Protein AF-A0A250JZS6-F1 (afdb_monomer_lite)

Radius of gyration: 12.66 Å; chains: 1; bounding box: 34×27×30 Å

Organism: NCBI:txid1189310

pLDDT: mean 78.35, std 16.52, range [39.91, 93.19]

Sequence (53 aa):
MGRPRRDVDLQAVAELRAMGRSWREIAQALHVPRRTLTRAWALEHNPDPVQAA

InterPro domains:
  IPR009057 Homedomain-like superfamily [SSF46689] (3-41)

Secondary structure (DSSP, 8-state):
---------HHHHHHHHHTT--HHHHHHHTT--HHHHHHHHHHHH----TT--

Structure (mmCIF, N/CA/C/O backbone):
data_AF-A0A250JZS6-F1
#
_entry.id   AF-A0A250JZS6-F1
#
loop_
_atom_site.group_PDB
_atom_site.id
_atom_site.type_symbol
_atom_site.label_atom_id
_atom_site.label_alt_id
_atom_site.label_comp_id
_atom_site.label_asym_id
_atom_site.label_entity_id
_atom_site.label_seq_id
_atom_site.pdbx_PDB_ins_code
_atom_site.Cartn_x
_atom_site.Cartn_y
_atom_site.Cartn_z
_atom_site.occupancy
_atom_site.B_iso_or_equiv
_atom_site.auth_seq_id
_atom_site.auth_comp_id
_atom_site.auth_asym_id
_atom_site.auth_atom_id
_atom_site.pdbx_PDB_model_num
ATOM 1 N N . MET A 1 1 ? 14.150 -2.074 -22.498 1.00 45.62 1 MET A N 1
ATOM 2 C CA . MET A 1 1 ? 12.685 -2.263 -22.424 1.00 45.62 1 MET A CA 1
ATOM 3 C C . MET A 1 1 ? 12.384 -3.263 -21.309 1.00 45.62 1 MET A C 1
ATOM 5 O O . MET A 1 1 ? 12.484 -4.464 -21.523 1.00 45.62 1 MET A O 1
ATOM 9 N N . GLY A 1 2 ? 12.185 -2.780 -20.079 1.00 46.91 2 GLY A N 1
ATOM 10 C CA . GLY A 1 2 ? 12.014 -3.632 -18.895 1.00 46.91 2 GLY A CA 1
ATOM 11 C C . GLY A 1 2 ? 10.654 -4.336 -18.887 1.00 46.91 2 GLY A C 1
ATOM 12 O O . GLY A 1 2 ? 9.643 -3.708 -19.173 1.00 46.91 2 GLY A O 1
ATOM 13 N N . ARG A 1 3 ? 10.664 -5.641 -18.582 1.00 46.41 3 ARG A N 1
ATOM 14 C CA . ARG A 1 3 ? 9.519 -6.567 -18.486 1.00 46.41 3 ARG A CA 1
ATOM 15 C C . ARG A 1 3 ? 8.253 -5.881 -17.922 1.00 46.41 3 ARG A C 1
ATOM 17 O O . ARG A 1 3 ? 8.357 -5.331 -16.823 1.00 46.41 3 ARG A O 1
ATOM 24 N N . PRO A 1 4 ? 7.084 -5.961 -18.597 1.00 48.84 4 PRO A N 1
ATOM 25 C CA . PRO A 1 4 ? 5.842 -5.401 -18.073 1.00 48.84 4 PRO A CA 1
ATOM 26 C C . PRO A 1 4 ? 5.587 -6.003 -16.694 1.00 48.84 4 PRO A C 1
ATOM 28 O O . PRO A 1 4 ? 5.577 -7.227 -16.505 1.00 48.84 4 PRO A O 1
ATOM 31 N N . ARG A 1 5 ? 5.530 -5.118 -15.698 1.00 56.59 5 ARG A N 1
ATOM 32 C CA . ARG A 1 5 ? 5.245 -5.488 -14.319 1.00 56.59 5 ARG A CA 1
ATOM 33 C C . ARG A 1 5 ? 3.850 -6.096 -14.326 1.00 56.59 5 ARG A C 1
ATOM 35 O O . ARG A 1 5 ? 2.947 -5.555 -14.938 1.00 56.59 5 ARG A O 1
ATOM 42 N N . ARG A 1 6 ? 3.722 -7.253 -13.685 1.00 61.22 6 ARG A N 1
ATOM 43 C CA . ARG A 1 6 ? 2.445 -7.915 -13.407 1.00 61.22 6 ARG A CA 1
ATOM 44 C C . ARG A 1 6 ? 1.476 -6.835 -12.908 1.00 61.22 6 ARG A C 1
ATOM 46 O O . ARG A 1 6 ? 1.801 -6.237 -11.884 1.00 61.22 6 ARG A O 1
ATOM 53 N N . ASP A 1 7 ? 0.402 -6.560 -13.650 1.00 69.56 7 ASP A N 1
ATOM 54 C CA . ASP A 1 7 ? -0.571 -5.513 -13.322 1.00 69.56 7 ASP A CA 1
ATOM 55 C C . ASP A 1 7 ? -1.179 -5.822 -11.955 1.00 69.56 7 ASP A C 1
ATOM 57 O O . ASP A 1 7 ? -2.045 -6.681 -11.797 1.00 69.56 7 ASP A O 1
ATOM 61 N N . VAL A 1 8 ? -0.622 -5.192 -10.927 1.00 78.81 8 VAL A N 1
ATOM 62 C CA . VAL A 1 8 ? -1.252 -5.115 -9.621 1.00 78.81 8 VAL A CA 1
ATOM 63 C C . VAL A 1 8 ? -2.091 -3.862 -9.685 1.00 78.81 8 VAL A C 1
ATOM 65 O O . VAL A 1 8 ? -1.550 -2.784 -9.915 1.00 78.81 8 VAL A O 1
ATOM 68 N N . ASP A 1 9 ? -3.391 -4.011 -9.476 1.00 85.56 9 ASP A N 1
ATOM 69 C CA . ASP A 1 9 ? -4.281 -2.871 -9.337 1.00 85.56 9 ASP A CA 1
ATOM 70 C C . ASP A 1 9 ? -3.959 -2.142 -8.023 1.00 85.56 9 ASP A C 1
ATOM 72 O O . ASP A 1 9 ? -4.436 -2.495 -6.941 1.00 85.56 9 ASP A O 1
ATOM 76 N N . LEU A 1 10 ? -3.055 -1.166 -8.110 1.00 84.25 10 LEU A N 1
ATOM 77 C CA . LEU A 1 10 ? -2.604 -0.375 -6.969 1.00 84.25 10 LEU A CA 1
ATOM 78 C C . LEU A 1 10 ? -3.705 0.552 -6.449 1.00 84.25 10 LEU A C 1
ATOM 80 O O . LEU A 1 10 ? -3.711 0.855 -5.254 1.00 84.25 10 LEU A O 1
ATOM 84 N N . GLN A 1 11 ? -4.661 0.927 -7.303 1.00 86.88 11 GLN A N 1
ATOM 85 C CA . GLN A 1 11 ? -5.832 1.704 -6.913 1.00 86.88 11 GLN A CA 1
ATOM 86 C C . GLN A 1 11 ? -6.713 0.877 -5.969 1.00 86.88 11 GLN A C 1
ATOM 88 O O . GLN A 1 11 ? -6.990 1.307 -4.848 1.00 86.88 11 GLN A O 1
ATOM 93 N N . ALA A 1 12 ? -7.045 -0.359 -6.351 1.00 87.69 12 ALA A N 1
ATOM 94 C CA . ALA A 1 12 ? -7.805 -1.268 -5.495 1.00 87.69 12 ALA A CA 1
ATOM 95 C C . ALA A 1 12 ? -7.066 -1.586 -4.180 1.00 87.69 12 ALA A C 1
ATOM 97 O O . ALA A 1 12 ? -7.676 -1.689 -3.112 1.00 87.69 12 ALA A O 1
ATOM 98 N N . VAL A 1 13 ? -5.731 -1.705 -4.218 1.00 89.12 13 VAL A N 1
ATOM 99 C CA . VAL A 1 13 ? -4.919 -1.864 -3.000 1.00 89.12 13 VAL A CA 1
ATOM 100 C C . VAL A 1 13 ? -5.041 -0.646 -2.077 1.00 89.12 13 VAL A C 1
ATOM 102 O O . VAL A 1 13 ? -5.179 -0.829 -0.863 1.00 89.12 13 VAL A O 1
ATOM 105 N N . ALA A 1 14 ? -4.993 0.574 -2.620 1.00 89.00 14 ALA A N 1
ATOM 106 C CA . ALA A 1 14 ? -5.094 1.810 -1.847 1.00 89.00 14 ALA A CA 1
ATOM 107 C C . ALA A 1 14 ? -6.459 1.940 -1.160 1.00 89.00 14 ALA A C 1
ATOM 109 O O . ALA A 1 14 ? -6.516 2.223 0.037 1.00 89.00 14 ALA A O 1
ATOM 110 N N . GLU A 1 15 ? -7.541 1.648 -1.880 1.00 92.50 15 GLU A N 1
ATOM 111 C CA . GLU A 1 15 ? -8.904 1.663 -1.341 1.00 92.50 15 GLU A CA 1
ATOM 112 C C . GLU A 1 15 ? -9.060 0.668 -0.186 1.00 92.50 15 GLU A C 1
ATOM 114 O O . GLU A 1 15 ? -9.517 1.026 0.901 1.00 92.50 15 GLU A O 1
ATOM 119 N N . LEU A 1 16 ? -8.591 -0.571 -0.364 1.00 91.38 16 LEU A N 1
ATOM 120 C CA . LEU A 1 16 ? -8.668 -1.584 0.688 1.00 91.38 16 LEU A CA 1
ATOM 121 C C . LEU A 1 16 ? -7.776 -1.244 1.896 1.00 91.38 16 LEU A C 1
ATOM 123 O O . LEU A 1 16 ? -8.153 -1.525 3.038 1.00 91.38 16 LEU A O 1
ATOM 127 N N . ARG A 1 17 ? -6.608 -0.620 1.683 1.00 89.31 17 ARG A N 1
ATOM 128 C CA . ARG A 1 17 ? -5.765 -0.118 2.783 1.00 89.31 17 ARG A CA 1
ATOM 129 C C . ARG A 1 17 ? -6.429 1.031 3.533 1.00 89.31 17 ARG A C 1
ATOM 131 O O . ARG A 1 17 ? -6.336 1.045 4.759 1.00 89.31 17 ARG A O 1
ATOM 138 N N . ALA A 1 18 ? -7.108 1.943 2.839 1.00 90.94 18 ALA A N 1
ATOM 139 C CA . ALA A 1 18 ? -7.853 3.044 3.451 1.00 90.94 18 ALA A CA 1
ATOM 140 C C . ALA A 1 18 ? -9.019 2.539 4.318 1.00 90.94 18 ALA A C 1
ATOM 142 O O . ALA A 1 18 ? -9.302 3.110 5.366 1.00 90.94 18 ALA A O 1
ATOM 143 N N . MET A 1 19 ? -9.621 1.403 3.952 1.00 91.50 19 MET A N 1
ATOM 144 C CA . MET A 1 19 ? -10.616 0.698 4.774 1.00 91.50 19 MET A CA 1
ATOM 145 C C . MET A 1 19 ? -10.019 0.002 6.015 1.00 91.50 19 MET A C 1
ATOM 147 O O . MET A 1 19 ? -10.746 -0.644 6.766 1.00 91.50 19 MET A O 1
ATOM 151 N N . GLY A 1 20 ? -8.702 0.075 6.229 1.00 93.19 20 GLY A N 1
ATOM 152 C CA . GLY A 1 20 ? -8.021 -0.556 7.362 1.00 93.19 20 GLY A CA 1
ATOM 153 C C . GLY A 1 20 ? -7.758 -2.056 7.195 1.00 93.19 20 GLY A C 1
ATOM 154 O O . GLY A 1 20 ? -7.352 -2.710 8.156 1.00 93.19 20 GLY A O 1
ATOM 155 N N . ARG A 1 21 ? -7.944 -2.625 5.993 1.00 90.94 21 ARG A N 1
ATOM 156 C CA . ARG A 1 21 ? -7.680 -4.052 5.748 1.00 90.94 21 ARG A CA 1
ATOM 157 C C . ARG A 1 21 ? -6.197 -4.377 5.914 1.00 90.94 21 ARG A C 1
ATOM 159 O O . ARG A 1 21 ? -5.293 -3.606 5.556 1.00 90.94 21 ARG A O 1
ATOM 166 N N . SER A 1 22 ? -5.935 -5.578 6.419 1.00 93.12 22 SER A N 1
ATOM 167 C CA . SER A 1 22 ? -4.581 -6.109 6.501 1.00 93.12 22 SER A CA 1
ATOM 168 C C . SER A 1 22 ? -4.070 -6.535 5.122 1.00 93.12 22 SER A C 1
ATOM 170 O O . SER A 1 22 ? 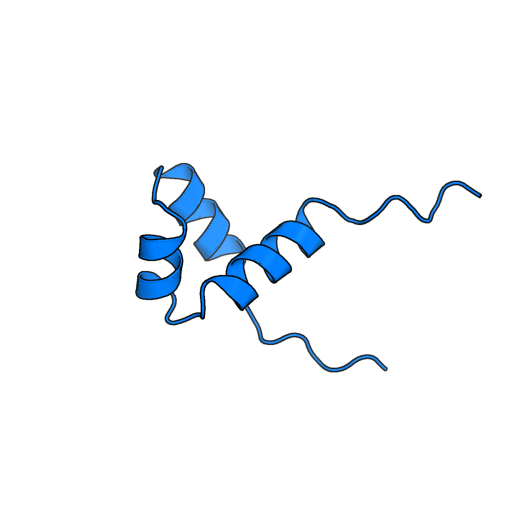-4.823 -6.958 4.246 1.00 93.12 22 SER A O 1
ATOM 172 N N . TRP A 1 23 ? -2.750 -6.526 4.934 1.00 89.75 23 TRP A N 1
ATOM 173 C CA . TRP A 1 23 ? -2.125 -6.993 3.690 1.00 89.75 23 TRP A CA 1
ATOM 174 C C . TRP A 1 23 ? -2.500 -8.425 3.299 1.00 89.75 23 TRP A C 1
ATOM 176 O O . TRP A 1 23 ? -2.453 -8.776 2.122 1.00 89.75 23 TRP A O 1
ATOM 186 N N . ARG A 1 24 ? -2.830 -9.274 4.280 1.00 92.19 24 ARG A N 1
ATOM 187 C CA . ARG A 1 24 ? -3.235 -10.658 4.024 1.00 92.19 24 ARG A CA 1
ATOM 188 C C . ARG A 1 24 ? -4.628 -10.718 3.402 1.00 92.19 24 ARG A C 1
ATOM 190 O O . ARG A 1 24 ? -4.811 -11.462 2.448 1.00 92.19 2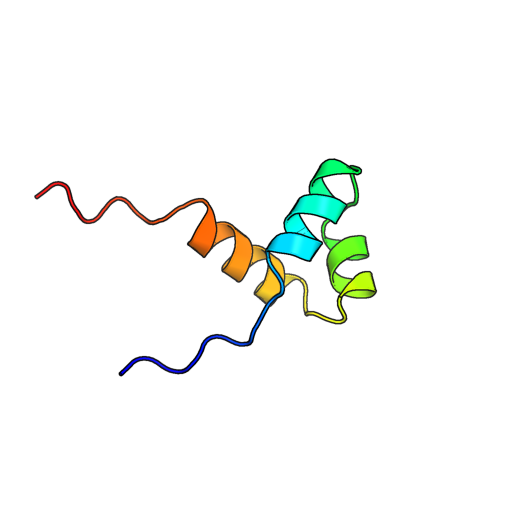4 ARG A O 1
ATOM 197 N N . GLU A 1 25 ? -5.563 -9.920 3.910 1.00 92.38 25 GLU A N 1
ATOM 198 C CA . GLU A 1 25 ? -6.917 -9.817 3.356 1.00 92.38 25 GLU A CA 1
ATOM 199 C C . GLU A 1 25 ? -6.900 -9.203 1.958 1.00 92.38 25 GLU A C 1
ATOM 201 O O . GLU A 1 25 ? -7.546 -9.721 1.058 1.00 92.38 25 GLU A O 1
ATOM 206 N N . ILE A 1 26 ? -6.096 -8.160 1.747 1.00 91.81 26 ILE A N 1
ATOM 207 C CA . ILE A 1 26 ? -5.955 -7.507 0.437 1.00 91.81 26 ILE A CA 1
ATOM 208 C C . ILE A 1 26 ? -5.395 -8.486 -0.602 1.00 91.81 26 ILE A C 1
ATOM 210 O O . ILE A 1 26 ? -5.906 -8.586 -1.713 1.00 91.81 26 ILE A O 1
ATOM 214 N N . ALA A 1 27 ? -4.371 -9.258 -0.228 1.00 91.56 27 ALA A N 1
ATOM 215 C CA . ALA A 1 27 ? -3.798 -10.292 -1.087 1.00 91.56 27 ALA A CA 1
ATOM 216 C C . ALA A 1 27 ? -4.822 -11.373 -1.475 1.00 91.56 27 ALA A C 1
ATOM 218 O O . ALA A 1 27 ? -4.816 -11.846 -2.610 1.00 91.56 27 ALA A O 1
ATOM 219 N N . GLN A 1 28 ? -5.701 -11.756 -0.544 1.00 92.62 28 GLN A N 1
ATOM 220 C CA . GLN A 1 28 ? -6.784 -12.702 -0.816 1.00 92.62 28 GLN A CA 1
ATOM 221 C C . GLN A 1 28 ? -7.855 -12.090 -1.722 1.00 92.62 28 GLN A C 1
ATOM 223 O O . GLN A 1 28 ? -8.233 -12.725 -2.698 1.00 92.62 28 GLN A O 1
ATOM 228 N N . ALA A 1 29 ? -8.287 -10.858 -1.443 1.00 90.88 29 ALA A N 1
ATOM 229 C CA . ALA A 1 29 ? -9.315 -10.161 -2.214 1.00 90.88 29 ALA A CA 1
ATOM 230 C C . ALA A 1 29 ? -8.902 -9.931 -3.675 1.00 90.88 29 ALA A C 1
ATOM 232 O O . ALA A 1 29 ? -9.711 -10.099 -4.581 1.00 90.88 29 ALA A O 1
ATOM 233 N N . LEU A 1 30 ? -7.632 -9.591 -3.908 1.00 86.56 30 LEU A N 1
ATOM 234 C CA . LEU A 1 30 ? -7.105 -9.319 -5.246 1.00 86.56 30 LEU A CA 1
ATOM 235 C C . LEU A 1 30 ? -6.500 -10.557 -5.920 1.00 86.56 30 LEU A C 1
ATOM 237 O O . LEU A 1 30 ? -5.993 -10.457 -7.032 1.00 86.56 30 LEU A O 1
ATOM 241 N N . HIS A 1 31 ? -6.503 -11.720 -5.256 1.00 88.94 31 HIS A N 1
ATOM 242 C CA . HIS A 1 31 ? -5.839 -12.942 -5.728 1.00 88.94 31 HIS A CA 1
ATOM 243 C C . HIS A 1 31 ? -4.362 -12.732 -6.131 1.00 88.94 31 HIS A C 1
ATOM 245 O O . HIS A 1 31 ? -3.814 -13.421 -6.996 1.00 88.94 31 HIS A O 1
ATOM 251 N N . VAL A 1 32 ? -3.680 -11.796 -5.464 1.00 87.50 32 VAL A N 1
ATOM 252 C CA . VAL A 1 32 ? -2.274 -11.459 -5.711 1.00 87.50 32 VAL A CA 1
ATOM 253 C C . VAL A 1 32 ? -1.425 -11.918 -4.524 1.00 87.50 32 VAL A C 1
ATOM 255 O O . VAL A 1 32 ? -1.738 -11.594 -3.377 1.00 87.50 32 VAL A O 1
ATOM 258 N N . PRO A 1 33 ? -0.295 -12.619 -4.748 1.00 90.00 33 PRO A N 1
ATOM 259 C CA . PRO A 1 33 ? 0.602 -12.999 -3.665 1.00 90.00 33 PRO A CA 1
ATOM 260 C C . PRO A 1 33 ? 1.057 -11.785 -2.857 1.00 90.00 33 PRO A C 1
ATOM 262 O O . PRO A 1 33 ? 1.543 -10.801 -3.419 1.00 90.00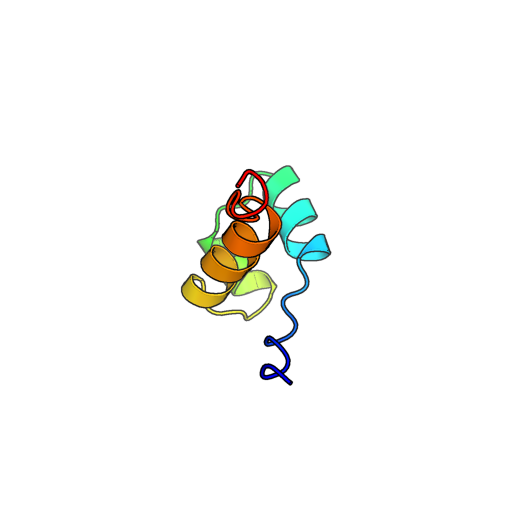 33 PRO A O 1
ATOM 265 N N . ARG A 1 34 ? 1.003 -11.892 -1.524 1.00 89.50 34 ARG A N 1
ATOM 266 C CA . ARG A 1 34 ? 1.358 -10.796 -0.607 1.00 89.50 34 ARG A CA 1
ATOM 267 C C . ARG A 1 34 ? 2.718 -10.176 -0.935 1.00 89.50 34 ARG A C 1
ATOM 269 O O . ARG A 1 34 ? 2.841 -8.962 -0.954 1.00 89.50 34 ARG A O 1
ATOM 276 N N . ARG A 1 35 ? 3.718 -10.999 -1.282 1.00 88.50 35 ARG A N 1
ATOM 277 C CA . AR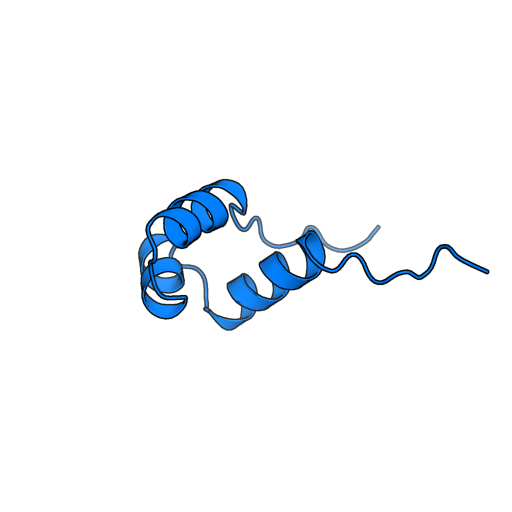G A 1 35 ? 5.067 -10.541 -1.666 1.00 88.50 35 ARG A CA 1
ATOM 278 C C . ARG A 1 35 ? 5.063 -9.624 -2.896 1.00 88.50 35 ARG A C 1
ATOM 280 O O . ARG A 1 35 ? 5.819 -8.658 -2.924 1.00 88.50 35 ARG A O 1
ATOM 287 N N . THR A 1 36 ? 4.239 -9.928 -3.898 1.00 87.38 36 THR A N 1
ATOM 288 C CA . THR A 1 36 ? 4.071 -9.094 -5.098 1.00 87.38 36 THR A CA 1
ATOM 289 C C . THR A 1 36 ? 3.408 -7.777 -4.729 1.00 87.38 36 THR A C 1
ATOM 291 O O . THR A 1 36 ? 3.878 -6.723 -5.136 1.00 87.38 36 THR A O 1
ATOM 294 N N . LEU A 1 37 ? 2.375 -7.848 -3.895 1.00 87.25 37 LEU A N 1
ATOM 295 C CA . LEU A 1 37 ? 1.581 -6.706 -3.468 1.00 87.25 37 LEU A CA 1
ATOM 296 C C . LEU A 1 37 ? 2.409 -5.708 -2.643 1.00 87.25 37 LEU A C 1
ATOM 298 O O . LEU A 1 37 ? 2.442 -4.526 -2.959 1.00 87.25 37 LEU A O 1
ATOM 302 N N . T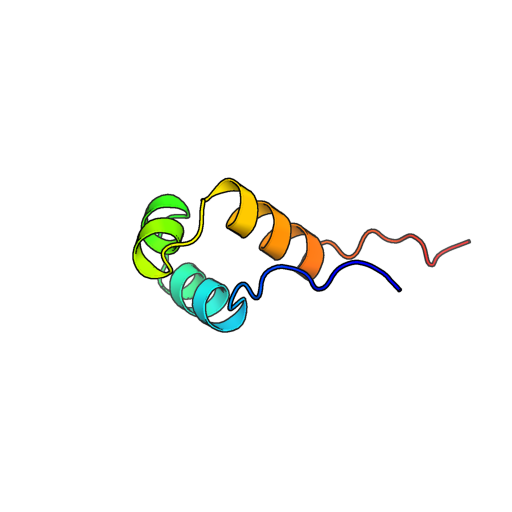HR A 1 38 ? 3.181 -6.192 -1.663 1.00 86.00 38 THR A N 1
ATOM 303 C CA . THR A 1 38 ? 4.076 -5.343 -0.857 1.00 86.00 38 THR A CA 1
ATOM 304 C C . THR A 1 38 ? 5.197 -4.732 -1.699 1.00 86.00 38 THR A C 1
ATOM 306 O O . THR A 1 38 ? 5.547 -3.575 -1.495 1.00 86.00 38 THR A O 1
ATOM 309 N N . ARG A 1 39 ? 5.753 -5.479 -2.667 1.00 86.06 39 ARG A N 1
ATOM 310 C CA . ARG A 1 39 ? 6.772 -4.945 -3.586 1.00 86.06 39 ARG A CA 1
ATOM 311 C C . ARG A 1 39 ? 6.215 -3.879 -4.521 1.00 86.06 39 ARG A C 1
ATOM 313 O O . ARG A 1 39 ? 6.873 -2.867 -4.711 1.00 86.06 39 ARG A O 1
ATOM 320 N N . ALA A 1 40 ? 5.050 -4.120 -5.117 1.00 85.81 40 ALA A N 1
ATOM 321 C CA . ALA A 1 40 ? 4.414 -3.167 -6.018 1.00 85.81 40 ALA A CA 1
ATOM 322 C C . ALA A 1 40 ? 4.048 -1.878 -5.269 1.00 85.81 40 ALA A C 1
ATOM 324 O O . ALA A 1 40 ? 4.384 -0.794 -5.727 1.00 85.81 40 ALA A O 1
ATOM 325 N N . TRP A 1 41 ? 3.489 -2.007 -4.061 1.00 85.69 41 TRP A N 1
ATOM 326 C CA . TRP A 1 41 ? 3.183 -0.868 -3.197 1.00 85.69 41 TRP A CA 1
ATOM 327 C C . TRP A 1 41 ? 4.424 -0.060 -2.804 1.00 85.69 41 TRP A C 1
ATOM 329 O O . TRP A 1 41 ? 4.412 1.165 -2.876 1.00 85.69 41 TRP A O 1
ATOM 339 N N . ALA A 1 42 ? 5.507 -0.742 -2.415 1.00 85.31 42 ALA A N 1
ATOM 340 C CA . ALA A 1 42 ? 6.764 -0.089 -2.063 1.00 85.31 42 ALA A CA 1
ATOM 341 C C . ALA A 1 42 ? 7.405 0.631 -3.257 1.00 85.31 42 ALA A C 1
ATOM 343 O O . ALA A 1 42 ? 7.968 1.695 -3.064 1.00 85.31 42 ALA A O 1
ATOM 344 N N . LEU A 1 43 ? 7.310 0.085 -4.473 1.00 82.75 43 LEU A N 1
ATOM 345 C CA . LEU A 1 43 ? 7.826 0.740 -5.680 1.00 82.75 43 LEU A CA 1
ATOM 346 C C . LEU A 1 43 ? 7.054 2.015 -6.047 1.00 82.75 43 LEU A C 1
ATOM 348 O O . LEU A 1 43 ? 7.656 2.935 -6.582 1.00 82.75 43 LEU A O 1
ATOM 352 N N . GLU A 1 44 ? 5.749 2.054 -5.775 1.00 82.12 44 GLU A N 1
ATOM 353 C CA . GLU A 1 44 ? 4.912 3.242 -5.991 1.00 82.12 44 GLU A CA 1
ATOM 354 C C . GLU A 1 44 ? 5.174 4.325 -4.930 1.00 82.1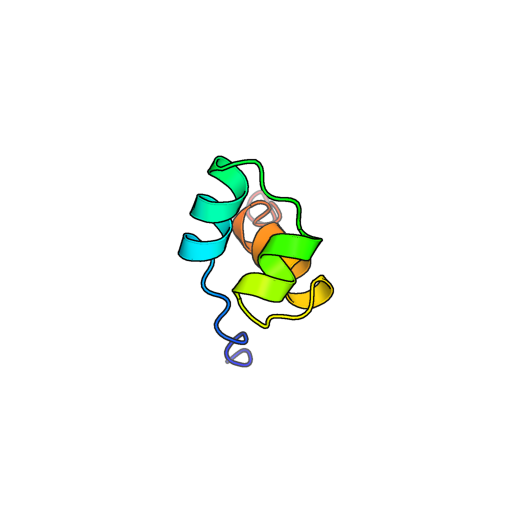2 44 GLU A C 1
ATOM 356 O O . GLU A 1 44 ? 5.285 5.504 -5.243 1.00 82.12 44 GLU A O 1
ATOM 361 N N . HIS A 1 45 ? 5.298 3.930 -3.656 1.00 74.19 45 HIS A N 1
ATOM 362 C CA . HIS A 1 45 ? 5.380 4.870 -2.526 1.00 74.19 45 HIS A CA 1
ATOM 363 C C . HIS A 1 45 ? 6.803 5.240 -2.114 1.00 74.19 45 HIS A C 1
ATOM 365 O O . HIS A 1 45 ? 7.008 6.255 -1.454 1.00 74.19 45 HIS A O 1
ATOM 371 N N . ASN A 1 46 ? 7.778 4.413 -2.472 1.00 65.69 46 ASN A N 1
ATOM 372 C CA . ASN A 1 46 ? 9.189 4.735 -2.373 1.00 65.69 46 ASN A CA 1
ATOM 373 C C . ASN A 1 46 ? 9.779 4.685 -3.787 1.00 65.69 46 ASN A C 1
ATOM 375 O O . ASN A 1 46 ? 10.430 3.699 -4.155 1.00 65.69 46 ASN A O 1
ATOM 379 N N . PRO A 1 47 ? 9.528 5.719 -4.610 1.00 60.09 47 PRO A N 1
ATOM 380 C CA . PRO A 1 47 ? 10.361 5.947 -5.772 1.00 60.09 47 PRO A CA 1
ATOM 381 C C . PRO A 1 47 ? 11.736 6.324 -5.217 1.00 60.09 47 PRO A C 1
ATOM 383 O O . PRO A 1 47 ? 11.943 7.462 -4.809 1.00 60.09 47 PRO A O 1
ATOM 386 N N . ASP A 1 48 ? 12.639 5.353 -5.071 1.00 59.66 48 ASP A N 1
ATOM 387 C CA . ASP A 1 48 ? 13.955 5.601 -4.478 1.00 59.66 48 ASP A CA 1
ATOM 388 C C . ASP A 1 48 ? 14.609 6.859 -5.109 1.00 59.66 48 ASP A C 1
ATOM 390 O O . ASP A 1 48 ? 14.540 7.040 -6.331 1.00 59.66 48 ASP A O 1
ATOM 394 N N . PRO A 1 49 ? 15.230 7.735 -4.294 1.00 54.75 49 PRO A N 1
ATOM 395 C CA . PRO A 1 49 ? 15.558 9.133 -4.595 1.00 54.75 49 PRO A CA 1
ATOM 396 C C . PRO A 1 49 ? 16.786 9.318 -5.504 1.00 54.75 49 PRO A C 1
ATOM 398 O O . PRO A 1 49 ? 17.517 10.303 -5.385 1.00 54.75 49 PRO A O 1
ATOM 401 N N . VAL A 1 50 ? 17.027 8.401 -6.444 1.00 53.50 50 VAL A N 1
ATOM 402 C CA . VAL A 1 50 ? 18.135 8.474 -7.415 1.00 53.50 50 VAL A CA 1
ATOM 403 C C . VAL A 1 50 ? 17.810 9.499 -8.517 1.00 53.50 50 VAL A C 1
ATOM 405 O O . VAL A 1 50 ? 17.742 9.173 -9.697 1.00 53.50 50 VAL A O 1
ATOM 408 N N . GLN A 1 51 ? 17.551 10.748 -8.121 1.00 50.75 51 GLN A N 1
ATOM 409 C CA . GLN A 1 51 ? 17.517 11.937 -8.984 1.00 50.75 51 GLN A CA 1
ATOM 410 C C . GLN A 1 51 ? 18.143 13.186 -8.325 1.00 50.75 51 GLN A C 1
ATOM 412 O O . GLN A 1 51 ? 18.018 14.281 -8.862 1.00 50.75 51 GLN A O 1
ATOM 417 N N . ALA A 1 52 ? 18.850 13.051 -7.198 1.00 44.22 52 ALA A N 1
ATOM 418 C CA . ALA A 1 52 ? 19.677 14.123 -6.638 1.00 44.22 52 ALA A CA 1
ATOM 419 C C . ALA A 1 52 ? 21.165 13.739 -6.723 1.00 44.22 52 ALA A C 1
ATOM 421 O O . ALA A 1 52 ? 21.757 13.317 -5.731 1.00 44.22 52 ALA A O 1
ATOM 422 N N . ALA A 1 53 ? 21.746 13.825 -7.920 1.00 39.91 53 ALA A N 1
ATOM 423 C CA . ALA A 1 53 ? 23.192 13.798 -8.143 1.00 39.91 53 ALA A CA 1
ATOM 424 C C . ALA A 1 53 ? 23.548 14.796 -9.246 1.00 39.91 53 ALA A C 1
ATOM 426 O O . ALA A 1 53 ? 22.830 14.792 -10.273 1.00 39.91 53 ALA A O 1
#

Foldseek 3Di:
DDDPQDDDPVVQVVVCVVVVDDLVVSCVVRVHPSVSNVVVNCVVVCVPPVPPD